Protein AF-A0A1E7ERG8-F1 (afdb_monomer)

InterPro domains:
  IPR006342 Methyltransferase FkbM [PF05050] (18-75)
  IPR053202 EGF Receptor Signaling Regulator [PTHR34009] (18-83)

Secondary structure (DSSP, 8-state):
--HHHHHTT--S-----EEEEEEE--TT-HHHHHHH--TTT-EEEEEEEE--STT--STT-HHHHHHHHHHHHTTPEEEEEEETTEEEEE-TT-S-PPPTTT-PPBP--

Radius of gyration: 16.87 Å; Cα contacts (8 Å, |Δi|>4): 155; chains: 1; bounding box: 26×39×57 Å

Foldseek 3Di:
DVVVVVVVPPPDDDDAAEAAEEE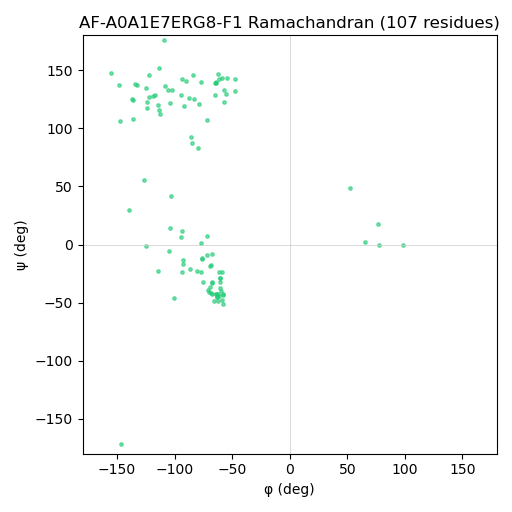EDDQLCRLVVLVPDDCVRYHYFKYKYQQDDPQRPDPPRPSNVSNLLSLLVSVWWWFPDPDPRIIMTGDPPHPPDDDVVRTDTDDSD

Nearest PDB structures (foldseek):
  2d9i-assembly1_A  TM=3.734E-01  e=5.975E-01  Homo sapiens
  3me5-assembly1_A  TM=5.563E-01  e=3.290E+00  Shigella flexneri 2a str. 2457T
  9jp7-assembly2_C  TM=2.615E-01  e=5.975E-01  Comamonas testosteroni KF-1
  6g7d-assembly1_A  TM=4.581E-01  e=4.277E+00  Mycolicibacterium hassiacum DSM 44199
  5mq6-assembly1_A  TM=2.328E-01  e=5.561E+00  Thermothelomyces thermophilus

Mean predicted aligned error: 6.85 Å

Organism: NCBI:txid635003

Solvent-accessible surface area (backbone atoms only — not comparable to full-atom values): 6632 Å² total; per-residue (Å²): 133,64,71,71,58,55,63,77,68,55,89,63,78,83,82,58,57,70,41,72,69,47,78,47,80,59,83,70,43,54,42,61,57,60,71,72,58,58,70,89,65,36,45,56,31,28,39,39,34,59,55,51,47,95,76,29,78,59,95,80,35,62,50,46,53,47,38,52,50,51,41,39,74,74,58,33,47,34,33,70,78,86,43,89,50,23,40,38,32,31,32,83,85,30,94,76,69,77,53,70,93,79,47,68,74,50,81,84,118

Sequence (109 aa):
MIHELFMLLSTTAPVLPTLDFFSLDVEGAEALVLSTIDFQAIRINVLMIEIQNSFCTDNNCEVRRQVRAKMALEGYQRYEGLVRASDVYVHPESRFQIPDSVATPKPIT

Structure (mmCIF, N/CA/C/O backbone):
data_AF-A0A1E7ERG8-F1
#
_entry.id   AF-A0A1E7ERG8-F1
#
loop_
_atom_site.group_PDB
_atom_site.id
_atom_site.type_symbol
_atom_site.label_atom_id
_atom_site.label_alt_id
_atom_site.label_comp_id
_atom_site.label_asym_id
_atom_site.label_entity_id
_atom_site.label_seq_id
_atom_site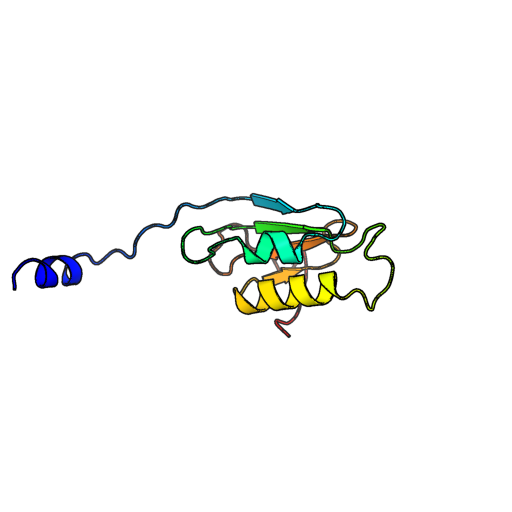.pdbx_PDB_ins_code
_atom_site.Cartn_x
_atom_site.Cartn_y
_atom_site.Cartn_z
_atom_site.occupancy
_atom_site.B_iso_or_equiv
_atom_site.auth_seq_id
_atom_site.auth_comp_id
_atom_site.auth_asym_id
_atom_site.auth_atom_id
_atom_site.pdbx_PDB_model_num
ATOM 1 N N . MET A 1 1 ? -1.086 20.709 37.816 1.00 61.44 1 MET A N 1
ATOM 2 C CA . MET A 1 1 ? -0.941 19.269 38.138 1.00 61.44 1 MET A CA 1
ATOM 3 C C . MET A 1 1 ? -2.261 18.477 38.118 1.00 61.44 1 MET A C 1
ATOM 5 O O . MET A 1 1 ? -2.285 17.383 38.652 1.00 61.44 1 MET A O 1
ATOM 9 N N . ILE A 1 2 ? -3.346 18.960 37.486 1.00 59.62 2 ILE A N 1
ATOM 10 C CA . ILE A 1 2 ? -4.614 18.192 37.382 1.00 59.62 2 ILE A CA 1
ATOM 11 C C . ILE A 1 2 ? -4.933 17.804 35.919 1.00 59.62 2 ILE A C 1
ATOM 13 O O . ILE A 1 2 ? -5.580 16.795 35.684 1.00 59.62 2 ILE A O 1
ATOM 17 N N . HIS A 1 3 ? -4.392 18.525 34.925 1.00 53.91 3 HIS A N 1
ATOM 18 C CA . HIS A 1 3 ? -4.5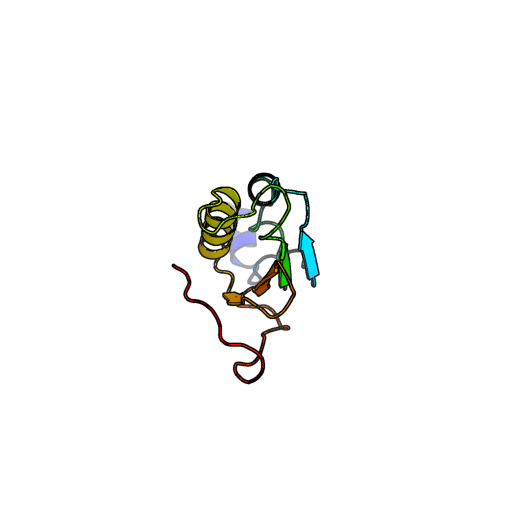42 18.193 33.496 1.00 53.91 3 HIS A CA 1
ATOM 19 C C . HIS A 1 3 ? -3.797 16.908 33.083 1.00 53.91 3 HIS A C 1
ATOM 21 O O . HIS A 1 3 ? -4.353 16.072 32.381 1.00 53.91 3 HIS A O 1
ATOM 27 N N . GLU A 1 4 ? -2.572 16.713 33.581 1.00 55.41 4 GLU A N 1
ATOM 28 C CA . GLU A 1 4 ? -1.762 15.503 33.343 1.00 55.41 4 GLU A CA 1
ATOM 29 C C . GLU A 1 4 ? -2.443 14.226 33.874 1.00 55.41 4 GLU A C 1
ATOM 31 O O . GLU A 1 4 ? -2.329 13.154 33.288 1.00 55.41 4 GLU A O 1
ATOM 36 N N . LEU A 1 5 ? -3.209 14.345 34.966 1.00 53.16 5 LEU A N 1
ATOM 37 C CA . LEU A 1 5 ? -3.859 13.207 35.619 1.00 53.16 5 LEU A CA 1
ATOM 38 C C . LEU A 1 5 ? -5.114 12.724 34.866 1.00 53.16 5 LEU A C 1
ATOM 40 O O . LEU A 1 5 ? -5.483 11.561 34.984 1.00 53.16 5 LEU A O 1
ATOM 44 N N . PHE A 1 6 ? -5.748 13.585 34.061 1.00 55.09 6 PHE A N 1
ATOM 45 C CA . PHE A 1 6 ? -6.907 13.213 33.240 1.00 55.09 6 PHE A CA 1
ATOM 46 C C . PHE A 1 6 ? -6.505 12.379 32.011 1.00 55.09 6 PHE A C 1
ATOM 48 O O . PHE A 1 6 ? -7.229 11.465 31.623 1.00 55.09 6 PHE A O 1
ATOM 55 N N . MET A 1 7 ? -5.312 12.618 31.453 1.00 56.34 7 MET A N 1
ATOM 56 C CA . MET A 1 7 ? -4.771 11.833 30.332 1.00 56.34 7 MET A CA 1
ATOM 57 C C . MET A 1 7 ? -4.436 10.388 30.733 1.00 56.34 7 MET A C 1
ATOM 59 O O . MET A 1 7 ? -4.609 9.474 29.934 1.00 56.34 7 MET A O 1
ATOM 63 N N . LEU A 1 8 ? -4.021 10.161 31.983 1.00 55.56 8 LEU A N 1
ATOM 64 C CA . LEU A 1 8 ? -3.686 8.829 32.507 1.00 55.56 8 LEU A CA 1
ATOM 65 C C . LEU A 1 8 ? -4.910 7.950 32.828 1.00 55.56 8 LEU A C 1
ATOM 67 O O . LEU A 1 8 ? -4.751 6.754 33.058 1.00 55.56 8 LEU A O 1
ATOM 71 N N . LEU A 1 9 ? -6.121 8.518 32.848 1.00 55.25 9 LEU A N 1
ATOM 72 C CA . LEU A 1 9 ? -7.367 7.793 33.140 1.00 55.25 9 LEU A CA 1
ATOM 73 C C . LEU A 1 9 ? -8.220 7.519 31.890 1.00 55.25 9 LEU A C 1
ATOM 75 O O . LEU A 1 9 ? -9.216 6.802 31.980 1.00 55.25 9 LEU A O 1
ATOM 79 N N . SER A 1 10 ? -7.831 8.042 30.722 1.00 54.94 10 SER A N 1
ATOM 80 C CA . SER A 1 10 ? -8.475 7.723 29.445 1.00 54.94 10 SER A CA 1
ATOM 81 C C . SER A 1 10 ? -7.866 6.444 28.870 1.00 54.94 10 SER A C 1
ATOM 83 O O . SER A 1 10 ? -6.908 6.473 28.105 1.00 54.94 10 SER A O 1
ATOM 85 N N . THR A 1 11 ? -8.415 5.296 29.259 1.00 58.03 11 THR A N 1
ATOM 86 C CA . THR A 1 11 ? -7.946 3.949 28.883 1.00 58.03 11 THR A CA 1
ATOM 87 C C . THR A 1 11 ? -8.204 3.557 27.425 1.00 58.03 11 THR A C 1
ATOM 89 O O . THR A 1 11 ? -7.960 2.414 27.045 1.00 58.03 11 THR A O 1
ATOM 92 N N . THR A 1 12 ? -8.679 4.471 26.582 1.00 62.06 12 THR A N 1
ATOM 93 C CA . THR A 1 12 ? -8.896 4.199 25.161 1.00 62.06 12 THR A CA 1
ATOM 94 C C . THR A 1 12 ? -7.919 5.016 24.337 1.00 62.06 12 THR A C 1
ATOM 96 O O . THR A 1 12 ? -8.020 6.244 24.291 1.00 62.06 12 THR A O 1
ATOM 99 N N . ALA A 1 13 ? -6.986 4.325 23.678 1.00 64.44 13 ALA A N 1
ATOM 100 C CA . ALA A 1 13 ? -6.206 4.906 22.596 1.00 64.44 13 ALA A CA 1
ATOM 101 C C . ALA A 1 13 ? -7.152 5.627 21.614 1.00 64.44 13 ALA A C 1
ATOM 103 O O . ALA A 1 13 ? -8.273 5.150 21.394 1.00 64.44 13 ALA A O 1
ATOM 104 N N . PRO A 1 14 ? -6.749 6.778 21.052 1.00 66.62 14 PRO A N 1
ATOM 105 C CA . PRO A 1 14 ? -7.583 7.498 20.103 1.00 66.62 14 PRO A CA 1
ATOM 106 C C . PRO A 1 14 ? -7.972 6.578 18.940 1.00 66.62 14 PRO A C 1
ATOM 108 O O . PRO A 1 14 ? -7.124 5.919 18.338 1.00 66.62 14 PRO A O 1
ATOM 111 N N . VAL A 1 15 ? -9.270 6.521 18.634 1.00 79.94 15 VAL A N 1
ATOM 112 C CA . VAL A 1 15 ? -9.771 5.799 17.462 1.00 79.94 15 VAL A CA 1
ATOM 113 C C . VAL A 1 15 ? -9.379 6.610 16.236 1.00 79.94 15 VAL A C 1
ATOM 115 O O . VAL A 1 15 ? -9.935 7.683 15.995 1.00 79.94 15 VAL A O 1
ATOM 118 N N . LEU A 1 16 ? -8.401 6.117 15.480 1.00 86.50 16 LEU A N 1
ATOM 119 C CA . LEU A 1 16 ? -7.998 6.761 14.238 1.00 86.50 16 LEU A CA 1
ATOM 120 C C . LEU A 1 16 ? -9.153 6.713 13.226 1.00 86.50 16 LEU A C 1
ATOM 122 O O . LEU A 1 16 ? -9.796 5.663 13.077 1.00 86.50 16 LEU A O 1
ATOM 126 N N . PRO A 1 17 ? -9.398 7.805 12.480 1.00 94.88 17 PRO A N 1
ATOM 127 C CA . PRO A 1 17 ? -10.179 7.735 11.257 1.00 94.88 17 PRO A CA 1
ATOM 128 C C . PRO A 1 17 ? -9.684 6.568 10.401 1.00 94.88 17 PRO A C 1
ATOM 130 O O . PRO A 1 17 ? -8.479 6.380 10.221 1.00 94.88 17 PRO A O 1
ATOM 133 N N . THR A 1 18 ? -10.621 5.754 9.923 1.00 96.00 18 THR A N 1
ATOM 134 C CA . THR A 1 18 ? -10.306 4.540 9.172 1.00 96.00 18 THR A CA 1
ATOM 135 C C . THR A 1 18 ? -10.893 4.631 7.773 1.00 96.00 18 THR A C 1
ATOM 137 O O . THR A 1 18 ? -12.085 4.892 7.610 1.00 96.00 18 THR A O 1
ATOM 140 N N . LEU A 1 19 ? -10.053 4.397 6.770 1.00 97.44 19 LEU A N 1
ATOM 141 C CA . LEU A 1 19 ? -10.443 4.230 5.379 1.00 97.44 19 LEU A CA 1
ATOM 142 C C . LEU A 1 19 ? -10.383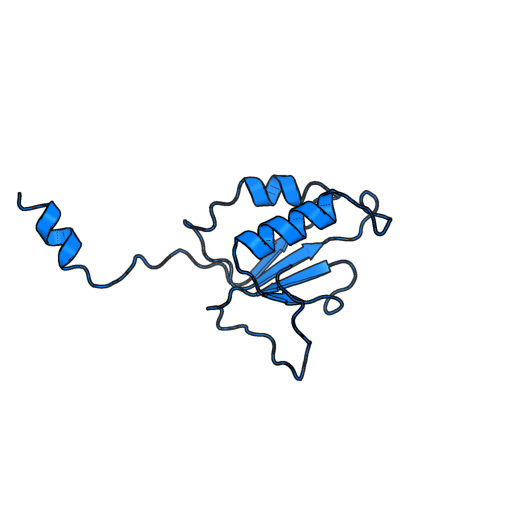 2.743 5.033 1.00 97.44 19 LEU A C 1
ATOM 144 O O . LEU A 1 19 ? -9.337 2.111 5.163 1.00 97.44 19 LEU A O 1
ATOM 148 N N . ASP A 1 20 ? -11.502 2.171 4.594 1.00 98.38 20 ASP A N 1
ATOM 149 C CA . ASP A 1 20 ? -11.560 0.733 4.318 1.00 98.38 20 ASP A CA 1
ATOM 150 C C . ASP A 1 20 ? -10.724 0.336 3.091 1.00 98.38 20 ASP A C 1
ATOM 152 O O . ASP A 1 20 ? -10.075 -0.710 3.100 1.00 98.38 20 ASP A O 1
ATOM 156 N N . PHE A 1 21 ? -10.690 1.185 2.062 1.00 98.44 21 PHE A N 1
ATOM 157 C CA . PHE A 1 21 ? -9.960 0.919 0.828 1.00 98.44 21 PHE A CA 1
ATOM 158 C C . PHE A 1 21 ? -9.428 2.206 0.193 1.00 98.44 21 PHE A C 1
ATOM 160 O O . PHE A 1 21 ? -10.153 3.198 0.095 1.00 98.44 21 PHE A O 1
ATOM 167 N N . PHE A 1 22 ? -8.185 2.165 -0.284 1.00 98.25 22 PHE A N 1
ATOM 168 C CA . PHE A 1 22 ? -7.553 3.238 -1.046 1.00 98.25 22 PHE A CA 1
ATOM 169 C C . PHE A 1 22 ? -6.800 2.667 -2.252 1.00 98.25 22 PHE A C 1
ATOM 171 O O . PHE A 1 22 ? -5.926 1.818 -2.096 1.00 98.25 22 PHE A O 1
ATOM 178 N N . SER A 1 23 ? -7.125 3.142 -3.454 1.00 98.12 23 SER A N 1
ATOM 179 C CA . SER A 1 23 ? -6.384 2.807 -4.672 1.00 98.12 23 SER A CA 1
ATOM 180 C C . SER A 1 23 ? -5.474 3.966 -5.057 1.00 98.12 23 SER A C 1
ATOM 182 O O . SER A 1 23 ? -5.939 5.105 -5.099 1.00 98.12 23 SER A O 1
ATOM 184 N N . LEU A 1 24 ? -4.216 3.672 -5.376 1.00 98.00 24 LEU A N 1
ATOM 185 C CA . LEU A 1 24 ? -3.224 4.650 -5.806 1.00 98.00 24 LEU A CA 1
ATOM 186 C C . LEU A 1 24 ? -2.638 4.255 -7.163 1.00 98.00 24 LEU A C 1
ATOM 188 O O . LEU A 1 24 ? -1.994 3.216 -7.292 1.00 98.00 24 LEU A O 1
ATOM 192 N N . ASP A 1 25 ? -2.869 5.117 -8.142 1.00 95.38 25 ASP A N 1
ATOM 193 C CA . ASP A 1 25 ? -2.381 5.022 -9.514 1.00 95.38 25 ASP A CA 1
ATOM 194 C C . ASP A 1 25 ? -2.160 6.461 -9.991 1.00 95.38 25 ASP A C 1
ATOM 196 O O . ASP A 1 25 ? -3.109 7.240 -10.123 1.00 95.38 25 ASP A O 1
ATOM 200 N N . VAL A 1 26 ? -0.891 6.858 -10.078 1.00 94.00 26 VAL A N 1
ATOM 201 C CA . VAL A 1 26 ? -0.477 8.232 -10.394 1.00 94.00 26 VAL A CA 1
ATOM 202 C C . VAL A 1 26 ? 0.729 8.238 -11.333 1.00 94.00 26 VAL A C 1
ATOM 204 O O . VAL A 1 26 ? 1.543 9.162 -11.296 1.00 94.00 26 VAL A O 1
ATOM 207 N N . GLU A 1 27 ? 0.836 7.208 -12.176 1.00 90.69 27 GLU A N 1
ATOM 208 C CA . GLU A 1 27 ? 1.797 7.111 -13.278 1.00 90.69 27 GLU A CA 1
ATOM 209 C C . GLU A 1 27 ? 3.258 7.363 -12.847 1.00 90.69 27 GLU A C 1
ATOM 211 O O . GLU A 1 27 ? 3.989 8.149 -13.452 1.00 90.69 27 GLU A O 1
ATOM 216 N N . GLY A 1 28 ? 3.701 6.706 -11.769 1.00 89.44 28 GLY A N 1
ATOM 217 C CA . GLY A 1 28 ? 5.090 6.760 -11.293 1.00 89.44 28 GLY A CA 1
ATOM 218 C C . GLY A 1 28 ? 5.341 7.743 -10.145 1.00 89.44 28 GLY A C 1
ATOM 219 O O . GLY A 1 28 ? 6.468 7.847 -9.656 1.00 89.44 28 GLY A O 1
ATOM 220 N N . ALA A 1 29 ? 4.318 8.467 -9.686 1.00 93.94 29 ALA A N 1
ATOM 221 C CA . ALA A 1 29 ? 4.412 9.364 -8.533 1.00 93.94 29 ALA A CA 1
ATOM 222 C C . ALA A 1 29 ? 3.996 8.705 -7.200 1.00 93.94 29 ALA A C 1
ATOM 224 O O . ALA A 1 29 ? 3.825 9.397 -6.193 1.00 93.94 29 ALA A O 1
ATOM 225 N N . GLU A 1 30 ? 3.834 7.379 -7.151 1.00 96.88 30 GLU A N 1
ATOM 226 C CA . GLU A 1 30 ? 3.236 6.674 -6.009 1.00 96.88 30 GLU A CA 1
ATOM 227 C C . GLU A 1 30 ? 4.056 6.880 -4.732 1.00 96.88 30 GLU A C 1
ATOM 229 O O . GLU A 1 30 ? 3.508 7.204 -3.679 1.00 96.88 30 GLU A O 1
ATOM 234 N N . ALA A 1 31 ? 5.385 6.769 -4.830 1.00 96.19 31 ALA A N 1
ATOM 235 C CA . ALA A 1 31 ? 6.288 6.987 -3.700 1.00 96.19 31 ALA A CA 1
ATOM 236 C C . ALA A 1 31 ? 6.185 8.415 -3.133 1.00 96.19 31 ALA A C 1
ATOM 238 O O . ALA A 1 31 ? 6.218 8.600 -1.914 1.00 96.19 31 ALA A O 1
ATOM 239 N N . LEU A 1 32 ? 6.003 9.420 -4.001 1.00 96.69 32 LEU A N 1
ATOM 240 C CA . LEU A 1 32 ? 5.811 10.806 -3.581 1.00 96.69 32 LEU A CA 1
ATOM 241 C C . LEU A 1 32 ? 4.493 10.954 -2.818 1.00 96.69 32 LEU A C 1
ATOM 243 O O . LEU A 1 32 ? 4.499 11.490 -1.713 1.00 96.69 32 LEU A O 1
ATOM 247 N N . VAL A 1 33 ? 3.385 10.433 -3.350 1.00 97.75 33 VAL A N 1
ATOM 248 C CA . VAL A 1 33 ? 2.082 10.493 -2.668 1.00 97.75 33 VAL A CA 1
ATOM 249 C C . VAL A 1 33 ? 2.149 9.802 -1.305 1.00 97.75 33 VAL A C 1
ATOM 251 O O . VAL A 1 33 ? 1.779 10.408 -0.299 1.00 97.75 33 VAL A O 1
ATOM 254 N N . LEU A 1 34 ? 2.710 8.591 -1.230 1.00 98.00 34 LEU A N 1
ATOM 255 C CA . LEU A 1 34 ? 2.864 7.858 0.033 1.00 98.00 34 LEU A CA 1
ATOM 256 C C . LEU A 1 34 ? 3.728 8.591 1.067 1.00 98.00 34 LEU A C 1
ATOM 258 O O . LEU A 1 34 ? 3.516 8.415 2.266 1.00 98.00 34 LEU A O 1
ATOM 262 N N . SER A 1 35 ? 4.690 9.414 0.636 1.00 97.75 35 SER A N 1
ATOM 263 C CA . SER A 1 35 ? 5.521 10.213 1.549 1.00 97.75 35 SER A CA 1
ATOM 264 C C . SER A 1 35 ? 4.753 11.342 2.246 1.00 97.75 35 SER A C 1
ATOM 266 O O . SER A 1 35 ? 5.200 11.835 3.277 1.00 97.75 35 SER A O 1
ATOM 268 N N . THR A 1 36 ? 3.592 11.731 1.707 1.00 97.94 36 THR A N 1
ATOM 269 C CA . THR A 1 36 ? 2.747 12.803 2.261 1.00 97.94 36 THR A CA 1
ATOM 270 C C . THR A 1 36 ? 1.676 12.306 3.232 1.00 97.94 36 THR A C 1
ATOM 272 O O . THR A 1 36 ? 1.072 13.115 3.933 1.00 97.94 36 THR A O 1
ATOM 275 N N . ILE A 1 37 ? 1.426 10.994 3.282 1.00 97.50 37 ILE A N 1
ATOM 276 C CA . ILE A 1 37 ? 0.395 10.407 4.140 1.00 97.50 37 ILE A CA 1
ATOM 277 C C . ILE A 1 37 ? 0.959 10.209 5.547 1.00 97.50 37 ILE A C 1
ATOM 279 O O . ILE A 1 37 ? 1.965 9.522 5.740 1.00 97.50 37 ILE A O 1
ATOM 283 N N . ASP A 1 38 ? 0.264 10.764 6.537 1.00 96.50 38 ASP A N 1
ATOM 284 C CA . ASP A 1 38 ? 0.515 10.489 7.948 1.00 96.50 38 ASP A CA 1
ATOM 285 C C . ASP A 1 38 ? -0.247 9.229 8.391 1.00 96.50 38 ASP A C 1
ATOM 287 O O . ASP A 1 38 ? -1.405 9.287 8.808 1.00 96.50 38 ASP A O 1
ATOM 291 N N . PHE A 1 39 ? 0.418 8.077 8.310 1.00 95.69 39 PHE A N 1
ATOM 292 C CA . PHE A 1 39 ? -0.128 6.778 8.722 1.00 95.69 39 PHE A CA 1
ATOM 293 C C . PHE A 1 39 ? -0.350 6.649 10.241 1.00 95.69 39 PHE A C 1
ATOM 295 O O . PHE A 1 39 ? -0.975 5.686 10.682 1.00 95.69 39 PHE A O 1
ATOM 302 N N . GLN A 1 40 ? 0.114 7.611 11.050 1.00 93.94 40 GLN A N 1
ATOM 303 C CA . GLN A 1 40 ? -0.215 7.687 12.477 1.00 93.94 40 GLN A CA 1
ATOM 304 C C . GLN A 1 40 ? -1.523 8.448 12.725 1.00 93.94 40 GLN A C 1
ATOM 306 O O . GLN A 1 40 ? -2.153 8.260 13.763 1.00 93.94 40 GLN A O 1
ATOM 311 N N . ALA A 1 41 ? -1.955 9.283 11.776 1.00 94.81 41 ALA A N 1
ATOM 312 C CA . ALA A 1 41 ? -3.205 10.036 11.859 1.00 94.81 41 ALA A CA 1
ATOM 313 C C . ALA A 1 41 ? -4.393 9.330 11.185 1.00 94.81 41 ALA A C 1
ATOM 315 O O . ALA A 1 41 ? -5.541 9.601 11.540 1.00 94.81 41 ALA A O 1
ATOM 316 N N . ILE A 1 42 ? -4.148 8.429 10.227 1.00 95.44 42 ILE A N 1
ATOM 317 C CA . ILE A 1 42 ? -5.184 7.656 9.528 1.00 95.44 42 ILE A CA 1
ATOM 318 C C . ILE A 1 42 ? -4.800 6.180 9.422 1.00 95.44 42 ILE A C 1
ATOM 320 O O . ILE A 1 42 ? -3.675 5.835 9.071 1.00 95.44 42 ILE A O 1
ATOM 324 N N . ARG A 1 43 ? -5.774 5.294 9.649 1.00 95.88 43 ARG A N 1
ATOM 325 C CA . ARG A 1 43 ? -5.654 3.872 9.316 1.00 95.88 43 ARG A CA 1
ATOM 326 C C . ARG A 1 43 ? -6.262 3.617 7.946 1.00 95.88 43 ARG A C 1
ATOM 328 O O . ARG A 1 43 ? -7.424 3.943 7.723 1.00 95.88 43 ARG A O 1
ATOM 335 N N . ILE A 1 44 ? -5.525 2.968 7.056 1.00 98.25 44 ILE A N 1
ATOM 336 C CA . ILE A 1 44 ? -6.067 2.502 5.780 1.00 98.25 44 ILE A CA 1
ATOM 337 C C . ILE A 1 44 ? -6.052 0.978 5.811 1.00 98.25 44 ILE A C 1
ATOM 339 O O . ILE A 1 44 ? -5.001 0.367 5.931 1.00 98.25 44 ILE A O 1
ATOM 343 N N . ASN A 1 45 ? -7.216 0.341 5.766 1.00 98.31 45 ASN A N 1
ATOM 344 C CA . ASN A 1 45 ? -7.307 -1.105 5.959 1.00 98.31 45 ASN A CA 1
ATOM 345 C C . ASN A 1 45 ? -6.708 -1.890 4.786 1.00 98.31 45 ASN A C 1
ATOM 347 O O . ASN A 1 45 ? -6.032 -2.898 5.006 1.00 9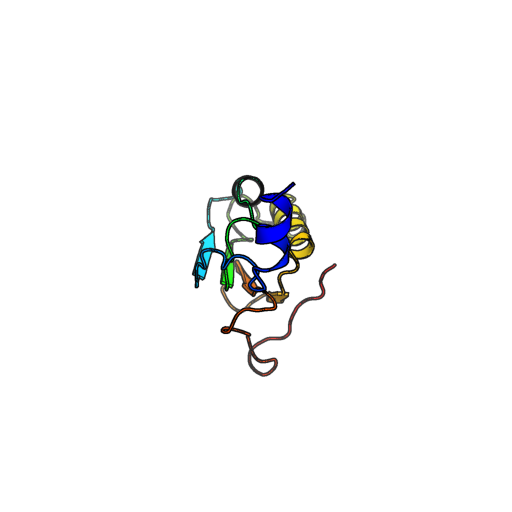8.31 45 ASN A O 1
ATOM 351 N N . VAL A 1 46 ? -6.962 -1.433 3.559 1.00 98.62 46 VAL A N 1
ATOM 352 C CA . VAL A 1 46 ? -6.440 -2.031 2.330 1.00 98.62 46 VAL A CA 1
ATOM 353 C C . VAL A 1 46 ? -5.969 -0.921 1.395 1.00 98.62 46 VAL A C 1
ATOM 355 O O . VAL A 1 46 ? -6.748 -0.029 1.054 1.00 98.62 46 VAL A O 1
ATOM 358 N N . LEU A 1 47 ? -4.713 -0.988 0.954 1.00 98.62 47 LEU A N 1
ATOM 359 C CA . LEU A 1 47 ? -4.212 -0.186 -0.158 1.00 98.62 47 LEU A CA 1
ATOM 360 C C . LEU A 1 47 ? -3.977 -1.080 -1.370 1.00 98.62 47 LEU A C 1
ATOM 362 O O . LEU A 1 47 ? -3.384 -2.148 -1.257 1.00 98.62 47 LEU A O 1
ATOM 366 N N . MET A 1 48 ? -4.388 -0.619 -2.540 1.00 98.62 48 MET A N 1
ATOM 367 C CA . MET A 1 48 ? -3.994 -1.197 -3.820 1.00 98.62 48 MET A CA 1
ATOM 368 C C . MET A 1 48 ? -3.161 -0.158 -4.554 1.00 98.62 48 MET A C 1
ATOM 370 O O . MET A 1 48 ? -3.638 0.949 -4.783 1.00 98.62 48 MET A O 1
ATOM 374 N N . ILE A 1 49 ? -1.916 -0.487 -4.881 1.00 98.06 49 ILE A N 1
ATOM 375 C CA . ILE A 1 49 ? -0.978 0.474 -5.463 1.00 98.06 49 ILE A CA 1
ATOM 376 C C . ILE A 1 49 ? -0.473 -0.093 -6.778 1.00 98.06 49 ILE A C 1
ATOM 378 O O . ILE A 1 49 ? 0.061 -1.205 -6.806 1.00 98.06 49 ILE A O 1
ATOM 382 N N . GLU A 1 50 ? -0.657 0.649 -7.865 1.00 95.88 50 GLU A N 1
ATOM 383 C CA . GLU A 1 50 ? -0.056 0.294 -9.142 1.00 95.88 50 GLU A CA 1
ATOM 384 C C . GLU A 1 50 ? 1.475 0.377 -9.040 1.00 95.88 50 GLU A C 1
ATOM 386 O O . GLU A 1 50 ? 2.048 1.345 -8.550 1.00 95.88 50 GLU A O 1
ATOM 391 N N . ILE A 1 51 ? 2.153 -0.689 -9.459 1.00 93.00 51 ILE A N 1
ATOM 392 C CA . ILE A 1 51 ? 3.614 -0.818 -9.398 1.00 93.00 51 ILE A CA 1
ATOM 393 C C . ILE A 1 51 ? 4.232 -1.139 -10.763 1.00 93.00 51 ILE A C 1
ATOM 395 O O . ILE A 1 51 ? 5.450 -1.329 -10.865 1.00 93.00 51 ILE A O 1
ATOM 399 N N . GLN A 1 52 ? 3.414 -1.280 -11.804 1.00 91.19 52 GLN A N 1
ATOM 400 C CA . GLN A 1 52 ? 3.835 -1.557 -13.173 1.00 91.19 52 GLN A CA 1
ATOM 401 C C . GLN A 1 52 ? 3.039 -0.671 -14.126 1.00 91.19 52 GLN A C 1
ATOM 403 O O . GLN A 1 52 ? 1.874 -0.941 -14.380 1.00 91.19 52 GLN A O 1
ATOM 408 N N . ASN A 1 53 ? 3.694 0.331 -14.700 1.00 85.56 53 ASN A N 1
ATOM 409 C CA . ASN A 1 53 ? 3.092 1.236 -15.674 1.00 85.56 53 ASN A CA 1
ATOM 410 C C . ASN A 1 53 ? 4.115 1.689 -16.711 1.00 85.56 53 ASN A C 1
ATOM 412 O O . ASN A 1 53 ? 5.235 1.173 -16.774 1.00 85.56 53 ASN A O 1
ATOM 416 N N . SER A 1 54 ? 3.715 2.654 -17.536 1.00 83.50 54 SER A N 1
ATOM 417 C CA . SER A 1 54 ? 4.541 3.202 -18.612 1.00 83.50 54 SER A CA 1
ATOM 418 C C . SER A 1 54 ? 5.841 3.865 -18.125 1.00 83.50 54 SER A C 1
ATOM 420 O O . SER A 1 54 ? 6.817 3.892 -18.873 1.00 83.50 54 SER A O 1
ATOM 422 N N . PHE A 1 55 ? 5.893 4.318 -16.868 1.00 81.25 55 PHE A N 1
ATOM 423 C CA . PHE A 1 55 ? 7.084 4.887 -16.223 1.00 81.25 55 PHE A CA 1
ATOM 424 C C . PHE A 1 55 ? 7.912 3.849 -15.451 1.00 81.25 55 PHE A C 1
ATOM 426 O O . PHE A 1 55 ? 9.079 4.080 -15.137 1.00 81.25 55 PHE A O 1
ATOM 433 N N . CYS A 1 56 ? 7.326 2.688 -15.162 1.00 81.81 56 CYS A N 1
ATOM 434 C CA . CYS A 1 56 ? 7.896 1.635 -14.330 1.00 81.81 56 CYS A CA 1
ATOM 435 C C . CYS A 1 56 ? 7.884 0.287 -15.076 1.00 81.81 56 CYS A C 1
ATOM 437 O O . CYS A 1 56 ? 7.322 -0.707 -14.608 1.00 81.81 56 CYS A O 1
ATOM 439 N N . THR A 1 57 ? 8.492 0.261 -16.267 1.00 78.94 57 THR A N 1
ATOM 440 C CA . THR A 1 57 ? 8.363 -0.844 -17.236 1.00 78.94 57 THR A CA 1
ATOM 441 C C . THR A 1 57 ? 9.244 -2.056 -16.952 1.00 78.94 57 THR A C 1
ATOM 443 O O . THR A 1 57 ? 8.949 -3.148 -17.431 1.00 78.94 57 THR A O 1
ATOM 446 N N . ASP A 1 58 ? 10.343 -1.887 -16.214 1.00 80.94 58 ASP A N 1
ATOM 447 C CA . ASP A 1 58 ? 11.297 -2.961 -15.933 1.00 80.94 58 ASP A CA 1
ATOM 448 C C . ASP A 1 58 ? 11.262 -3.423 -14.467 1.00 80.94 58 ASP A C 1
ATOM 450 O O . ASP A 1 58 ? 10.533 -2.894 -13.622 1.00 80.94 58 ASP A O 1
ATOM 454 N N . ASN A 1 59 ? 12.051 -4.454 -14.154 1.00 75.06 59 ASN A N 1
ATOM 455 C CA . ASN A 1 59 ? 12.166 -5.004 -12.801 1.00 75.06 59 ASN A CA 1
ATOM 456 C C . ASN A 1 59 ? 13.024 -4.148 -11.851 1.00 75.06 59 ASN A C 1
ATOM 458 O O . ASN A 1 59 ? 12.971 -4.363 -10.642 1.00 75.06 59 ASN A O 1
ATOM 462 N N . ASN A 1 60 ? 13.770 -3.173 -12.374 1.00 82.38 60 ASN A N 1
ATOM 463 C CA . ASN A 1 60 ? 14.702 -2.319 -11.638 1.00 82.38 60 ASN A CA 1
ATOM 464 C C . ASN A 1 60 ? 14.160 -0.906 -11.376 1.00 82.38 60 ASN A C 1
ATOM 466 O O . ASN A 1 60 ? 14.917 -0.034 -10.937 1.00 82.38 60 ASN A O 1
ATOM 470 N N . CYS A 1 61 ? 12.860 -0.704 -11.563 1.00 89.62 61 CYS A N 1
ATOM 471 C CA . CYS A 1 61 ? 12.170 0.540 -11.276 1.00 89.62 61 CYS A CA 1
ATOM 472 C C . CYS A 1 61 ? 12.338 0.986 -9.811 1.00 89.62 61 CYS A C 1
ATOM 474 O O . CYS A 1 61 ? 11.993 0.271 -8.865 1.00 89.62 61 CYS A O 1
ATOM 476 N N . GLU A 1 62 ? 12.861 2.199 -9.63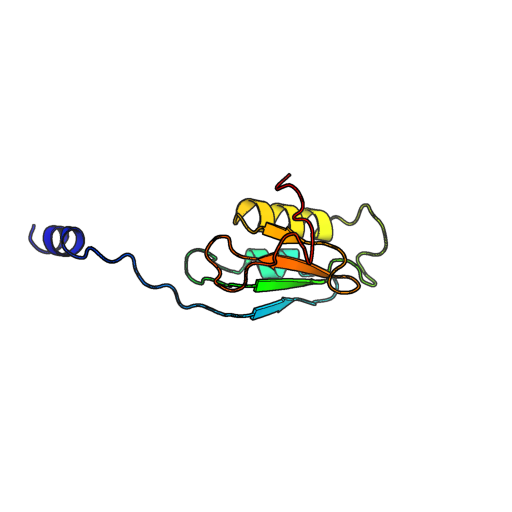7 1.00 92.69 62 GLU A N 1
ATOM 477 C CA . GLU A 1 62 ? 13.140 2.790 -8.327 1.00 92.69 62 GLU A CA 1
ATOM 478 C C . GLU A 1 62 ? 11.860 3.086 -7.541 1.00 92.69 62 GLU A C 1
ATOM 480 O O . GLU A 1 62 ? 11.772 2.736 -6.367 1.00 92.69 62 GLU A O 1
ATOM 485 N N . VAL A 1 63 ? 10.829 3.630 -8.193 1.00 93.19 63 VAL A N 1
ATOM 486 C CA . VAL A 1 63 ? 9.545 3.944 -7.545 1.00 93.19 63 VAL A CA 1
ATOM 487 C C . VAL A 1 63 ? 8.924 2.693 -6.924 1.00 93.19 63 VAL A C 1
ATOM 489 O O . VAL A 1 63 ? 8.524 2.717 -5.763 1.00 93.19 63 VAL A O 1
ATOM 492 N N . ARG A 1 64 ? 8.941 1.553 -7.630 1.00 93.94 64 ARG A N 1
ATOM 493 C CA . ARG A 1 64 ? 8.466 0.269 -7.088 1.00 93.94 64 ARG A CA 1
ATOM 494 C C . ARG A 1 64 ? 9.222 -0.140 -5.824 1.00 93.94 64 ARG A C 1
ATOM 496 O O . ARG A 1 64 ? 8.602 -0.622 -4.876 1.00 93.94 64 ARG A O 1
ATOM 503 N N . ARG A 1 65 ? 10.550 0.027 -5.797 1.00 94.19 65 ARG A N 1
ATOM 504 C CA . ARG A 1 65 ? 11.354 -0.258 -4.597 1.00 94.19 65 ARG A CA 1
ATOM 505 C C . ARG A 1 65 ? 10.965 0.664 -3.446 1.00 94.19 65 ARG A C 1
ATOM 507 O O . ARG A 1 65 ? 10.759 0.177 -2.341 1.00 94.19 65 ARG A O 1
ATOM 514 N N . GLN A 1 66 ? 10.806 1.956 -3.715 1.00 95.75 66 GLN A N 1
ATOM 515 C CA . GLN A 1 66 ? 10.425 2.952 -2.713 1.00 95.75 66 GLN A CA 1
ATOM 516 C C . GLN A 1 66 ? 9.032 2.690 -2.135 1.00 95.75 66 GLN A C 1
ATOM 518 O O . GLN A 1 66 ? 8.873 2.702 -0.918 1.00 95.75 66 GLN A O 1
ATOM 523 N N . VAL A 1 67 ? 8.043 2.380 -2.981 1.00 96.38 67 VAL A N 1
ATOM 524 C CA . VAL A 1 67 ? 6.688 1.996 -2.553 1.00 96.38 67 VAL A CA 1
ATOM 525 C C . VAL A 1 67 ? 6.747 0.776 -1.637 1.00 96.38 67 VAL A C 1
ATOM 527 O O . VAL A 1 67 ? 6.225 0.809 -0.525 1.00 96.38 67 VAL A O 1
ATOM 530 N N . ARG A 1 68 ? 7.429 -0.295 -2.061 1.00 96.38 68 ARG A N 1
ATOM 531 C CA . ARG A 1 68 ? 7.539 -1.528 -1.266 1.00 96.38 68 ARG A CA 1
ATOM 532 C C . ARG A 1 68 ? 8.252 -1.292 0.064 1.00 96.38 68 ARG A C 1
ATOM 534 O O . ARG A 1 68 ? 7.754 -1.761 1.083 1.00 96.38 68 ARG A O 1
ATOM 541 N N . ALA A 1 69 ? 9.341 -0.525 0.068 1.00 96.69 69 ALA A N 1
ATOM 542 C CA . ALA A 1 69 ? 10.068 -0.165 1.283 1.00 96.69 69 ALA A CA 1
ATOM 543 C C . ALA A 1 69 ? 9.217 0.689 2.236 1.00 96.69 69 ALA A C 1
ATOM 545 O O . ALA A 1 69 ? 9.190 0.425 3.435 1.00 96.69 69 ALA A O 1
ATOM 546 N N . LYS A 1 70 ? 8.475 1.675 1.716 1.00 97.44 70 LYS A N 1
ATOM 547 C CA . LYS A 1 70 ? 7.567 2.507 2.516 1.00 97.44 70 LYS A CA 1
ATOM 548 C C . LYS A 1 70 ? 6.459 1.668 3.144 1.00 97.44 70 LYS A C 1
ATOM 550 O O . LYS A 1 70 ? 6.248 1.759 4.344 1.00 97.44 70 LYS A O 1
ATOM 555 N N . MET A 1 71 ? 5.785 0.818 2.376 1.00 97.94 71 MET A N 1
ATOM 556 C CA . MET A 1 71 ? 4.705 -0.008 2.925 1.00 97.94 71 MET A CA 1
ATOM 557 C C . MET A 1 71 ? 5.212 -1.062 3.920 1.00 97.94 71 MET A C 1
ATOM 559 O O . MET A 1 71 ? 4.522 -1.357 4.893 1.00 97.94 71 MET A O 1
ATOM 563 N N . ALA A 1 72 ? 6.425 -1.590 3.716 1.00 97.50 72 ALA A N 1
ATOM 564 C CA . ALA A 1 72 ? 7.099 -2.447 4.688 1.00 97.50 72 ALA A CA 1
ATOM 565 C C . ALA A 1 72 ? 7.419 -1.699 5.994 1.00 97.50 72 ALA A C 1
ATOM 567 O O . ALA A 1 72 ? 7.175 -2.233 7.074 1.00 97.50 72 ALA A O 1
ATOM 568 N N . LEU A 1 73 ? 7.904 -0.453 5.902 1.00 96.81 73 LEU A N 1
ATOM 569 C CA . LEU A 1 73 ? 8.155 0.420 7.054 1.00 96.81 73 LEU A CA 1
ATOM 570 C C . LEU A 1 73 ? 6.875 0.691 7.860 1.00 96.81 73 LEU A C 1
ATOM 572 O O . LEU A 1 73 ? 6.918 0.670 9.086 1.00 96.81 73 LEU A O 1
ATOM 576 N N . GLU A 1 74 ? 5.742 0.891 7.183 1.00 96.75 74 GLU A N 1
ATOM 577 C CA . GLU A 1 74 ? 4.429 1.068 7.824 1.00 96.75 74 GLU A CA 1
ATOM 578 C C . GLU A 1 74 ? 3.803 -0.255 8.318 1.00 96.75 74 GLU A C 1
ATOM 580 O O . GLU A 1 74 ? 2.691 -0.262 8.841 1.00 96.75 74 GLU A O 1
ATOM 585 N N . GLY A 1 75 ? 4.488 -1.393 8.150 1.00 96.81 75 GLY A N 1
ATOM 586 C CA . GLY A 1 75 ? 4.063 -2.692 8.677 1.00 96.81 75 GLY A CA 1
ATOM 587 C C . GLY A 1 75 ? 2.930 -3.372 7.904 1.00 96.81 75 GLY A C 1
ATOM 588 O O . GLY A 1 75 ? 2.283 -4.274 8.437 1.00 96.81 75 GLY A O 1
ATOM 589 N N . TYR A 1 76 ? 2.666 -2.965 6.661 1.00 97.75 76 TYR A N 1
ATOM 590 C CA . TYR A 1 76 ? 1.603 -3.565 5.857 1.00 97.75 76 TYR A CA 1
ATOM 591 C C . TYR A 1 76 ? 2.010 -4.922 5.290 1.00 97.75 76 TYR A C 1
ATOM 593 O O . TYR A 1 76 ? 3.105 -5.102 4.752 1.00 97.75 76 TYR A O 1
ATOM 601 N N . GLN A 1 77 ? 1.063 -5.859 5.305 1.00 97.62 77 GLN A N 1
ATOM 602 C CA . GLN A 1 77 ? 1.225 -7.144 4.649 1.00 97.62 77 GLN A CA 1
ATOM 603 C C . GLN A 1 77 ? 0.992 -7.002 3.145 1.00 97.62 77 GLN A C 1
ATOM 605 O O . GLN A 1 77 ? -0.087 -6.616 2.705 1.00 97.62 77 GLN A O 1
ATOM 610 N N . ARG A 1 78 ? 2.005 -7.343 2.349 1.00 98.00 78 ARG A N 1
ATOM 611 C CA . ARG A 1 78 ? 1.988 -7.233 0.887 1.00 98.00 78 ARG A CA 1
ATOM 612 C C . ARG A 1 78 ? 1.547 -8.525 0.205 1.00 98.00 78 ARG A C 1
ATOM 614 O O . ARG A 1 78 ? 1.980 -9.607 0.601 1.00 98.00 78 ARG A O 1
ATOM 621 N N . TYR A 1 79 ? 0.788 -8.390 -0.874 1.00 97.81 79 TYR A N 1
ATOM 622 C CA . TYR A 1 79 ? 0.342 -9.450 -1.772 1.00 97.81 79 TYR A CA 1
ATOM 623 C C . TYR A 1 79 ? 0.573 -9.011 -3.222 1.00 97.81 79 TYR A C 1
ATOM 625 O O . TYR A 1 79 ? 0.304 -7.869 -3.585 1.00 97.81 79 TYR A O 1
ATOM 633 N N . GLU A 1 80 ? 1.070 -9.920 -4.057 1.00 95.38 80 GLU A N 1
ATOM 634 C CA . GLU A 1 80 ? 1.328 -9.675 -5.483 1.00 95.38 80 GLU A CA 1
ATOM 635 C C . GLU A 1 80 ? 0.384 -10.531 -6.336 1.00 95.38 80 GLU A C 1
ATOM 637 O O . GLU A 1 80 ? -0.000 -11.626 -5.928 1.00 95.38 80 GLU A O 1
ATOM 642 N N . GLY A 1 81 ? 0.057 -10.072 -7.547 1.00 93.50 81 GLY A N 1
ATOM 643 C CA . GLY A 1 81 ? -0.638 -10.887 -8.554 1.00 93.50 81 GLY A CA 1
ATOM 644 C C . GLY A 1 81 ? -2.144 -11.069 -8.339 1.00 93.50 81 GLY A C 1
ATOM 645 O O . GLY A 1 81 ? -2.794 -11.703 -9.164 1.00 93.50 81 GLY A O 1
ATOM 646 N N . LEU A 1 82 ? -2.706 -10.489 -7.275 1.00 95.19 82 LEU A N 1
ATOM 647 C CA . LEU A 1 82 ? -4.153 -10.437 -7.043 1.00 95.19 82 LEU A CA 1
ATOM 648 C C . LEU A 1 82 ? -4.865 -9.493 -8.013 1.00 95.19 82 LEU A C 1
ATOM 650 O O . LEU A 1 82 ? -5.957 -9.793 -8.491 1.00 95.19 82 LEU A O 1
ATOM 654 N N . VAL A 1 83 ? -4.233 -8.358 -8.307 1.00 95.75 83 VAL A N 1
ATOM 655 C CA . VAL A 1 83 ? -4.702 -7.380 -9.285 1.00 95.75 83 VAL A CA 1
ATOM 656 C C . VAL A 1 83 ? -3.579 -7.153 -10.283 1.00 95.75 83 VAL A C 1
ATOM 658 O O . VAL A 1 83 ? -2.407 -7.046 -9.916 1.00 95.75 83 VAL A O 1
ATOM 661 N N . ARG A 1 84 ? -3.923 -7.139 -11.572 1.00 94.25 84 ARG A N 1
ATOM 662 C CA . ARG A 1 84 ? -2.945 -6.912 -12.636 1.00 94.25 84 ARG A CA 1
ATOM 663 C C . ARG A 1 84 ? -2.242 -5.575 -12.393 1.00 94.25 84 ARG A C 1
ATOM 665 O O . ARG A 1 84 ? -2.917 -4.582 -12.175 1.00 94.25 84 ARG A O 1
ATOM 672 N N . ALA A 1 85 ? -0.912 -5.582 -12.493 1.00 93.88 85 ALA A N 1
ATOM 673 C CA . ALA A 1 85 ? -0.042 -4.412 -12.345 1.00 93.88 85 ALA A CA 1
ATOM 674 C C . ALA A 1 85 ? 0.005 -3.758 -10.948 1.00 93.88 85 ALA A C 1
ATOM 676 O O . ALA A 1 85 ? 0.766 -2.808 -10.768 1.00 93.88 85 ALA A O 1
ATOM 677 N N . SER A 1 86 ? -0.702 -4.292 -9.948 1.00 96.81 86 SER A N 1
ATOM 678 C CA . SER A 1 86 ? -0.742 -3.713 -8.601 1.00 96.81 86 SER A CA 1
ATOM 679 C C . SER A 1 86 ? -0.270 -4.686 -7.525 1.00 96.81 86 SER A C 1
ATOM 681 O O . SER A 1 86 ? -0.546 -5.888 -7.572 1.00 96.81 86 SER A O 1
ATOM 683 N N . ASP A 1 87 ? 0.387 -4.133 -6.509 1.00 97.44 87 ASP A N 1
ATOM 684 C CA . ASP A 1 87 ? 0.565 -4.799 -5.223 1.00 97.44 87 ASP A CA 1
ATOM 685 C C . ASP A 1 87 ? -0.628 -4.412 -4.324 1.00 97.44 87 ASP A C 1
ATOM 687 O O . ASP A 1 87 ? -1.102 -3.271 -4.335 1.00 97.44 87 ASP A O 1
ATOM 691 N N . VAL A 1 88 ? -1.127 -5.371 -3.543 1.00 98.44 88 VAL A N 1
ATOM 692 C CA . VAL A 1 88 ? -2.168 -5.152 -2.528 1.00 98.44 88 VAL A CA 1
ATOM 693 C C . VAL A 1 88 ? -1.524 -5.202 -1.150 1.00 98.44 88 VAL A C 1
ATOM 695 O O . VAL A 1 88 ? -0.753 -6.111 -0.849 1.00 98.44 88 VAL A O 1
ATOM 698 N N . TYR A 1 89 ? -1.851 -4.235 -0.306 1.00 98.50 89 TYR A N 1
ATOM 699 C CA . TYR A 1 89 ? -1.312 -4.062 1.033 1.00 98.50 89 TYR A CA 1
ATOM 700 C C . TYR A 1 89 ? -2.449 -4.073 2.041 1.00 98.50 89 TYR A C 1
ATOM 702 O O . TYR A 1 89 ? -3.395 -3.299 1.917 1.00 98.50 89 TYR A O 1
ATOM 710 N N . VAL A 1 90 ? -2.353 -4.925 3.053 1.00 98.50 90 VAL A N 1
ATOM 711 C CA . VAL A 1 90 ? -3.368 -5.05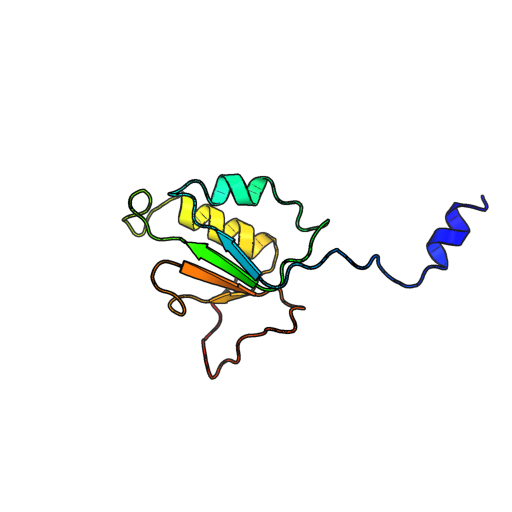0 4.100 1.00 98.50 90 VAL A CA 1
ATOM 712 C C . VAL A 1 90 ? -2.757 -4.663 5.437 1.00 98.50 90 VAL A C 1
ATOM 714 O O . VAL A 1 90 ? -1.693 -5.157 5.811 1.00 98.50 90 VAL A O 1
ATOM 717 N N . HIS A 1 91 ? -3.421 -3.759 6.154 1.00 97.50 91 HIS A N 1
ATOM 718 C CA . HIS A 1 91 ? -3.007 -3.375 7.500 1.00 97.50 91 HIS A CA 1
ATOM 719 C C . HIS A 1 91 ? -3.136 -4.587 8.445 1.00 97.50 91 HIS A C 1
ATOM 721 O O . HIS A 1 91 ? -4.146 -5.291 8.367 1.00 97.50 91 HIS A O 1
ATOM 727 N N . PRO A 1 92 ? -2.194 -4.845 9.372 1.00 95.50 92 PRO A N 1
ATOM 728 C CA . PRO A 1 92 ? -2.208 -6.048 10.219 1.00 95.50 92 PRO A CA 1
ATOM 729 C C . PRO A 1 92 ? -3.456 -6.167 11.107 1.00 95.50 92 PRO A C 1
ATOM 731 O O . PRO A 1 92 ? -3.919 -7.263 11.401 1.00 95.50 92 PRO A O 1
ATOM 734 N N . GLU A 1 93 ? -4.048 -5.036 11.492 1.00 94.75 93 GLU A N 1
ATOM 735 C CA . GLU A 1 93 ? -5.295 -4.995 12.272 1.00 94.75 93 GLU A CA 1
ATOM 736 C C . GLU A 1 93 ? -6.567 -4.845 11.418 1.00 94.75 93 GLU A C 1
ATOM 738 O O . GLU A 1 93 ? -7.655 -4.621 11.948 1.00 94.75 93 GLU A O 1
ATOM 743 N N . SER A 1 94 ? -6.453 -4.904 10.089 1.00 96.62 94 SER A N 1
ATOM 744 C CA . SER A 1 94 ? -7.614 -4.818 9.202 1.00 96.62 94 SER A CA 1
ATOM 745 C C . SER A 1 94 ? -8.541 -6.014 9.416 1.00 96.62 94 SER A C 1
ATOM 747 O O . SER A 1 94 ? -8.090 -7.154 9.507 1.00 96.62 94 SER A O 1
ATOM 749 N N . ARG A 1 95 ? -9.857 -5.779 9.406 1.00 96.38 95 ARG A N 1
ATOM 750 C CA . ARG A 1 95 ? -10.867 -6.855 9.348 1.00 96.38 95 ARG A CA 1
ATOM 751 C C . ARG A 1 95 ? -10.937 -7.545 7.979 1.00 96.38 95 ARG A C 1
ATOM 753 O O . ARG A 1 95 ? -11.627 -8.548 7.839 1.00 96.38 95 ARG A O 1
ATOM 760 N N . PHE A 1 96 ? -10.255 -6.998 6.975 1.00 97.00 96 PHE A N 1
ATOM 761 C CA . PHE A 1 96 ? -10.234 -7.483 5.595 1.00 97.00 96 PHE A CA 1
ATOM 762 C C . PHE A 1 96 ? -8.933 -8.234 5.282 1.00 97.00 96 PHE A C 1
ATOM 764 O O . PHE A 1 96 ? -8.336 -8.034 4.226 1.00 97.00 96 PHE A O 1
ATOM 771 N N . GLN A 1 97 ? -8.470 -9.073 6.216 1.00 97.69 97 GLN A N 1
ATOM 772 C CA . GLN A 1 97 ? -7.330 -9.959 5.965 1.00 97.69 97 GLN A CA 1
ATOM 773 C C . GLN A 1 97 ? -7.616 -10.885 4.782 1.00 97.69 97 GLN A C 1
ATOM 775 O O . GLN A 1 97 ? -8.739 -11.366 4.612 1.00 97.69 97 GLN A O 1
ATOM 780 N N . ILE A 1 98 ? -6.585 -11.156 3.983 1.00 96.19 98 ILE A N 1
ATOM 781 C CA . ILE A 1 98 ? -6.674 -12.084 2.856 1.00 96.19 98 ILE A CA 1
ATOM 782 C C . ILE A 1 98 ? -6.257 -13.468 3.362 1.00 96.19 98 ILE A C 1
ATOM 784 O O . ILE A 1 98 ? -5.121 -13.615 3.816 1.00 96.19 98 ILE A O 1
ATOM 788 N N . PRO A 1 99 ? -7.142 -14.481 3.308 1.00 95.69 99 PRO A N 1
ATOM 789 C CA . PRO A 1 99 ? -6.794 -15.828 3.740 1.00 95.69 99 PRO A CA 1
ATOM 790 C C . PRO A 1 99 ? -5.669 -16.422 2.889 1.00 95.69 99 PRO A C 1
ATOM 792 O O . PRO A 1 99 ? -5.650 -16.231 1.671 1.00 95.69 99 PRO A O 1
ATOM 795 N N . ASP A 1 100 ? -4.816 -17.251 3.493 1.00 94.25 100 ASP A N 1
ATOM 796 C CA . ASP A 1 100 ? -3.731 -17.951 2.782 1.00 94.25 100 ASP A CA 1
ATOM 797 C C . ASP A 1 100 ? -4.240 -18.855 1.646 1.00 94.25 100 ASP A C 1
ATOM 799 O O . ASP A 1 100 ? -3.522 -19.129 0.687 1.00 94.25 100 ASP A O 1
ATOM 803 N N . SER A 1 101 ? -5.504 -19.294 1.718 1.00 95.81 101 SER A N 1
ATOM 804 C CA . SER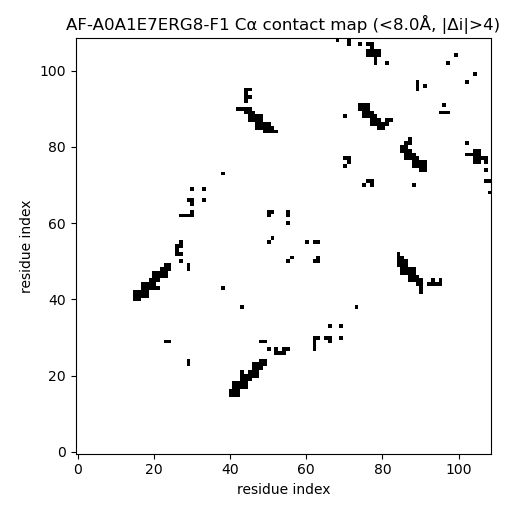 A 1 101 ? -6.168 -20.041 0.645 1.00 95.81 101 SER A CA 1
ATOM 805 C C . SER A 1 101 ? -6.442 -19.204 -0.610 1.00 95.81 101 SER A C 1
ATOM 807 O O . SER A 1 101 ? -6.744 -19.770 -1.657 1.00 95.81 101 SER A O 1
ATOM 809 N N . VAL A 1 102 ? -6.405 -17.873 -0.499 1.00 95.50 102 VAL A N 1
ATOM 810 C CA . VAL A 1 102 ? -6.637 -16.922 -1.594 1.00 95.50 102 VAL A CA 1
ATOM 811 C C . VAL A 1 102 ? -5.311 -16.393 -2.134 1.00 95.50 102 VAL A C 1
ATOM 813 O O . VAL A 1 102 ? -5.125 -16.357 -3.349 1.00 95.50 102 VAL A O 1
ATOM 816 N N . ALA A 1 103 ? -4.387 -15.990 -1.257 1.00 95.94 103 ALA A N 1
ATOM 817 C CA . ALA A 1 103 ? -3.070 -15.508 -1.661 1.00 95.94 103 ALA A CA 1
ATOM 818 C C . ALA A 1 103 ? -2.027 -15.674 -0.560 1.00 95.94 103 ALA A C 1
ATOM 820 O O . ALA A 1 103 ? -2.317 -15.511 0.621 1.00 95.94 103 ALA A O 1
ATOM 821 N N . THR A 1 104 ? -0.782 -15.918 -0.967 1.00 95.81 104 THR A N 1
ATOM 822 C CA . THR A 1 104 ? 0.350 -16.007 -0.042 1.00 95.81 104 THR A CA 1
ATOM 823 C C . THR A 1 104 ? 0.959 -14.621 0.202 1.00 95.81 104 THR A C 1
ATOM 825 O O . THR A 1 104 ? 1.349 -13.957 -0.769 1.00 95.81 104 THR A O 1
ATOM 828 N N . PRO A 1 105 ? 1.091 -14.188 1.469 1.00 95.38 105 PRO A N 1
ATOM 829 C CA . PRO A 1 105 ? 1.757 -12.939 1.808 1.00 95.38 105 PRO A CA 1
ATOM 830 C C . PRO A 1 105 ? 3.227 -12.944 1.376 1.00 95.38 105 PRO A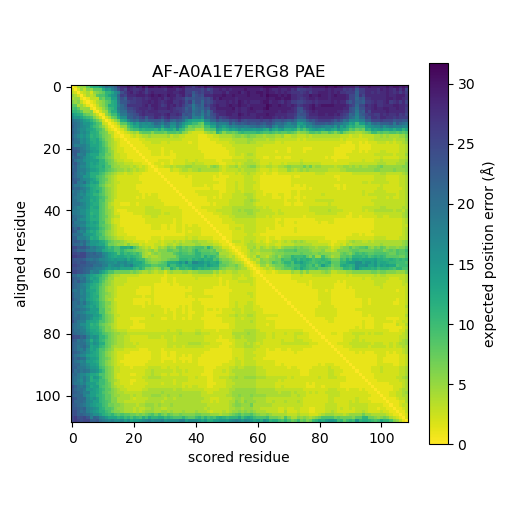 C 1
ATOM 832 O O . PRO A 1 105 ? 3.928 -13.954 1.472 1.00 95.38 105 PRO A O 1
ATOM 835 N N . LYS A 1 106 ? 3.725 -11.797 0.912 1.00 95.31 106 LYS A N 1
ATOM 836 C CA . LYS A 1 106 ? 5.153 -11.608 0.649 1.00 95.31 106 LYS A CA 1
ATOM 837 C C . LYS A 1 106 ? 5.891 -11.211 1.926 1.00 95.31 106 LYS A C 1
ATOM 839 O O . LYS A 1 106 ? 5.328 -10.475 2.737 1.00 95.31 106 LYS A O 1
ATOM 844 N N . PRO A 1 107 ? 7.154 -11.643 2.087 1.00 88.44 107 PRO A N 1
ATOM 845 C CA . PRO A 1 107 ? 7.990 -11.186 3.186 1.00 88.44 107 PRO A CA 1
ATOM 846 C C . PRO A 1 107 ? 8.085 -9.660 3.232 1.00 88.44 107 PRO A C 1
ATOM 848 O O . PRO A 1 107 ? 8.144 -8.997 2.190 1.00 88.44 107 PRO A O 1
ATOM 851 N N . ILE A 1 108 ? 8.122 -9.133 4.453 1.00 76.75 108 ILE A N 1
ATOM 852 C CA . ILE A 1 108 ? 8.461 -7.742 4.746 1.00 76.75 108 ILE A CA 1
ATOM 853 C C . ILE A 1 108 ? 9.995 -7.662 4.687 1.00 76.75 108 ILE A C 1
ATOM 855 O O . ILE A 1 108 ? 10.674 -7.864 5.690 1.00 76.75 108 ILE A O 1
ATOM 859 N N . THR A 1 109 ? 10.541 -7.509 3.482 1.00 62.91 109 THR A N 1
ATOM 860 C CA . THR A 1 109 ? 11.981 -7.335 3.209 1.00 62.91 109 THR A CA 1
ATOM 861 C C . THR A 1 109 ? 12.208 -6.067 2.423 1.00 62.91 109 THR A C 1
ATOM 863 O O . THR A 1 109 ? 11.428 -5.869 1.460 1.00 62.91 109 THR A O 1
#

pLDDT: mean 89.33, std 13.42, range [53.16, 98.62]